Protein AF-A0A354EP29-F1 (afdb_monomer_lite)

Secondary structure (DSSP, 8-state):
-----TTSPPGGGS-HHHHHHHHHHHHHHHHHHHHHHHTT--SS-HHHHHHHHHHHHHHHT-

Foldseek 3Di:
DPDPPVDDPQLVPDDPVRLVVLLVVLVVVLVVQVVCVVVVNHPDDPVVSVVSVVSNVRNVVD

pLDDT: mean 83.56, std 13.56, range [42.44, 93.56]

Structure (mmCIF, N/CA/C/O backbone):
data_AF-A0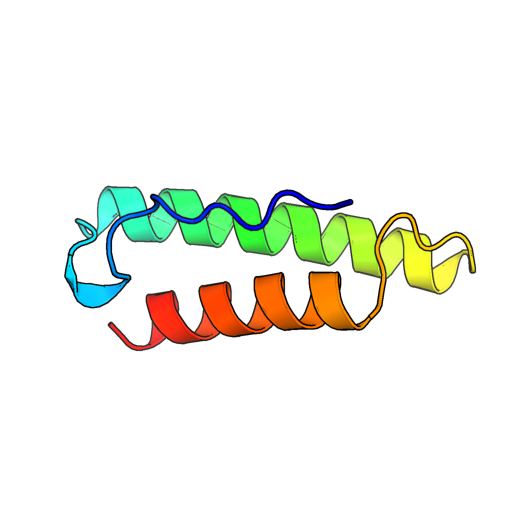A354EP29-F1
#
_entry.id   AF-A0A354EP29-F1
#
loop_
_atom_site.group_PDB
_atom_site.id
_atom_site.type_symbol
_atom_site.label_atom_id
_atom_site.label_alt_id
_atom_site.label_comp_id
_atom_site.label_asym_id
_atom_site.label_entity_id
_atom_site.label_seq_id
_atom_site.pdbx_PDB_ins_code
_atom_site.Cartn_x
_atom_site.Cartn_y
_atom_site.Cartn_z
_atom_site.occupancy
_atom_site.B_iso_or_equiv
_atom_site.auth_seq_id
_atom_site.auth_comp_id
_atom_site.auth_asym_id
_atom_site.auth_atom_id
_atom_site.pdbx_PDB_model_num
ATOM 1 N N . MET A 1 1 ? -1.420 8.127 -15.003 1.00 42.44 1 MET A N 1
ATOM 2 C CA . MET A 1 1 ? -2.512 8.656 -14.159 1.00 42.44 1 MET A CA 1
ATOM 3 C C . MET A 1 1 ? -3.139 7.466 -13.464 1.00 42.44 1 MET A C 1
ATOM 5 O O . MET A 1 1 ? -4.106 6.914 -13.976 1.00 42.44 1 MET A O 1
ATOM 9 N N . ALA A 1 2 ? -2.535 7.022 -12.360 1.00 44.50 2 ALA A N 1
ATOM 10 C CA . ALA A 1 2 ? -3.253 6.171 -11.423 1.00 44.50 2 ALA A CA 1
ATOM 11 C C . ALA A 1 2 ? -4.379 7.024 -10.815 1.00 44.50 2 ALA A C 1
ATOM 13 O O . ALA A 1 2 ? -4.172 8.223 -10.589 1.00 44.50 2 ALA A O 1
ATOM 14 N N . PRO A 1 3 ? -5.591 6.486 -10.638 1.00 46.19 3 PRO A N 1
ATOM 15 C CA . PRO A 1 3 ? -6.674 7.267 -10.086 1.00 46.19 3 PRO A CA 1
ATOM 16 C C . PRO A 1 3 ? -6.355 7.529 -8.615 1.00 46.19 3 PRO A C 1
ATOM 18 O O . PRO A 1 3 ? -6.492 6.650 -7.768 1.00 46.19 3 PRO A O 1
ATOM 21 N N . THR A 1 4 ? -5.975 8.767 -8.292 1.00 49.78 4 THR A N 1
ATOM 22 C CA . THR A 1 4 ? -6.361 9.315 -6.996 1.00 49.78 4 THR A CA 1
ATOM 23 C C . THR A 1 4 ? -7.864 9.111 -6.918 1.00 49.78 4 THR A C 1
ATOM 25 O O . THR A 1 4 ? -8.600 9.527 -7.813 1.00 49.78 4 THR A O 1
ATOM 28 N N . ASN A 1 5 ? -8.302 8.353 -5.922 1.00 49.66 5 ASN A N 1
ATOM 29 C CA . ASN A 1 5 ? -9.700 8.030 -5.719 1.00 49.66 5 ASN A CA 1
ATOM 30 C C . ASN A 1 5 ? -10.215 8.995 -4.639 1.00 49.66 5 ASN A C 1
ATOM 32 O O . ASN A 1 5 ? -10.197 8.643 -3.461 1.00 49.66 5 ASN A O 1
ATOM 36 N N . PRO A 1 6 ? -10.604 10.245 -4.974 1.00 51.16 6 PRO A N 1
ATOM 37 C CA . PRO A 1 6 ? -10.947 11.276 -3.991 1.00 51.16 6 PRO A CA 1
ATOM 38 C C . PRO A 1 6 ? -12.285 11.024 -3.272 1.00 51.16 6 PRO A C 1
ATOM 40 O O . PRO A 1 6 ? -12.865 11.956 -2.726 1.00 51.16 6 PRO A O 1
ATOM 43 N N . SER A 1 7 ? -12.804 9.793 -3.287 1.00 57.38 7 SER A N 1
ATOM 44 C CA . SER A 1 7 ? -14.112 9.452 -2.725 1.00 57.38 7 SER A CA 1
ATOM 45 C C . SER A 1 7 ? -14.149 8.119 -1.970 1.00 57.38 7 SER A C 1
ATOM 47 O O . SER A 1 7 ? -15.246 7.643 -1.671 1.00 57.38 7 SER A O 1
ATOM 49 N N . LEU A 1 8 ? -13.002 7.497 -1.667 1.00 63.72 8 LEU A N 1
ATOM 50 C CA . LEU A 1 8 ? -13.007 6.368 -0.735 1.00 63.72 8 LEU A CA 1
ATOM 51 C C . LEU A 1 8 ? -13.246 6.893 0.689 1.00 63.72 8 LEU A C 1
ATOM 53 O O . LEU A 1 8 ? -12.674 7.929 1.042 1.00 63.72 8 LEU A O 1
ATOM 57 N N . PRO A 1 9 ? -14.092 6.220 1.493 1.00 68.50 9 PRO A N 1
ATOM 58 C CA . PRO A 1 9 ? -14.284 6.574 2.894 1.00 68.50 9 PRO A CA 1
ATOM 59 C C . PRO A 1 9 ? -12.938 6.619 3.623 1.00 68.50 9 PRO A C 1
ATOM 61 O O . PRO A 1 9 ? -11.955 5.968 3.220 1.00 68.50 9 PRO A O 1
ATOM 64 N N . ALA A 1 10 ? -12.883 7.436 4.675 1.00 80.19 10 ALA A N 1
ATOM 65 C CA . ALA A 1 10 ? -11.697 7.509 5.505 1.00 80.19 10 ALA A CA 1
ATOM 66 C C . ALA A 1 10 ? -11.374 6.099 6.038 1.00 80.19 10 ALA A C 1
ATOM 68 O O . ALA A 1 10 ? -12.300 5.310 6.240 1.00 80.19 10 ALA A O 1
ATOM 69 N N . PRO A 1 11 ? -10.094 5.735 6.206 1.00 81.94 11 PRO A N 1
ATOM 70 C CA . PRO A 1 11 ? -9.725 4.425 6.737 1.00 81.94 11 PRO A CA 1
ATOM 71 C C . PRO A 1 11 ? -10.444 4.103 8.053 1.00 81.94 11 PRO A C 1
ATOM 73 O O . PRO A 1 11 ? -10.928 2.991 8.228 1.00 81.94 11 PRO A O 1
ATOM 76 N N . GLU A 1 12 ? -10.617 5.109 8.914 1.00 79.56 12 GLU A N 1
ATOM 77 C CA . GLU A 1 12 ? -11.377 5.027 10.166 1.00 79.56 12 GLU A CA 1
ATOM 78 C C . GLU A 1 12 ? -12.890 4.775 10.001 1.00 79.56 12 GLU A C 1
ATOM 80 O O . GLU A 1 12 ? -13.547 4.339 10.945 1.00 79.56 12 GLU A O 1
ATOM 85 N N . ASP A 1 13 ? -13.447 5.021 8.813 1.00 86.38 13 ASP A N 1
ATOM 86 C CA . ASP A 1 13 ? -14.862 4.802 8.490 1.00 86.38 13 ASP A CA 1
ATOM 87 C C . ASP A 1 13 ? -15.108 3.440 7.808 1.00 86.38 13 ASP A C 1
ATOM 89 O O . ASP A 1 13 ? -16.254 3.090 7.501 1.00 86.38 13 ASP A O 1
ATOM 93 N N . LEU A 1 14 ? -14.055 2.659 7.535 1.00 85.56 14 LEU A N 1
ATOM 94 C CA . LEU A 1 14 ? -14.181 1.332 6.936 1.00 85.56 14 LEU A CA 1
ATOM 95 C C . LEU A 1 14 ? -14.662 0.311 7.972 1.00 85.56 14 LEU A C 1
ATOM 97 O O . LEU A 1 14 ? -14.158 0.210 9.087 1.00 85.56 14 LEU A O 1
ATOM 101 N N . THR A 1 15 ? -15.618 -0.528 7.575 1.00 90.19 15 THR A N 1
ATOM 102 C CA . THR A 1 15 ? -15.916 -1.749 8.335 1.00 90.19 15 THR A CA 1
ATOM 103 C C . THR A 1 15 ? -14.717 -2.702 8.283 1.00 90.19 15 THR A C 1
ATOM 105 O O . THR A 1 15 ? -14.044 -2.719 7.251 1.00 90.19 15 THR A O 1
ATOM 108 N N . PRO A 1 16 ? -14.508 -3.572 9.289 1.00 87.88 16 PRO A N 1
ATOM 109 C CA . PRO A 1 16 ? -13.400 -4.533 9.290 1.00 87.88 16 PRO A CA 1
ATOM 110 C C . PRO A 1 16 ? -13.304 -5.386 8.017 1.00 87.88 16 PRO A C 1
ATOM 112 O O . PRO A 1 16 ? -12.210 -5.599 7.505 1.00 87.88 16 PRO A O 1
ATOM 115 N N . ASP A 1 17 ? -14.445 -5.817 7.469 1.00 91.19 17 ASP A N 1
ATOM 116 C CA . ASP A 1 17 ? -14.485 -6.607 6.233 1.00 91.19 17 ASP A CA 1
ATOM 117 C C . ASP A 1 17 ? -14.025 -5.778 5.021 1.00 91.19 17 ASP A C 1
ATOM 119 O O . ASP A 1 17 ? -13.158 -6.203 4.264 1.00 91.19 17 ASP A O 1
ATOM 123 N N . ALA A 1 18 ? -14.535 -4.549 4.880 1.00 89.06 18 ALA A N 1
ATOM 124 C CA . ALA A 1 18 ? -14.122 -3.632 3.814 1.00 89.06 18 ALA A CA 1
ATOM 125 C C . ALA A 1 18 ? -12.639 -3.231 3.916 1.00 89.06 18 ALA A C 1
ATOM 127 O O . ALA A 1 18 ? -11.961 -3.128 2.896 1.00 89.06 18 ALA A O 1
ATOM 128 N N . ALA A 1 19 ? -12.128 -3.035 5.135 1.00 89.94 19 ALA A N 1
ATOM 129 C CA . ALA A 1 19 ? -10.713 -2.778 5.377 1.00 89.94 19 ALA A CA 1
ATOM 130 C C . ALA A 1 19 ? -9.850 -3.972 4.942 1.00 89.94 19 ALA A C 1
ATOM 132 O O . ALA A 1 19 ? -8.844 -3.783 4.263 1.00 89.94 19 ALA A O 1
ATOM 133 N N . ALA A 1 20 ? -10.263 -5.202 5.266 1.00 91.56 20 ALA A N 1
ATOM 134 C CA . ALA A 1 20 ? -9.556 -6.413 4.854 1.00 91.56 20 ALA A CA 1
ATOM 135 C C . ALA A 1 20 ? -9.551 -6.603 3.326 1.00 91.56 20 ALA A C 1
ATOM 137 O O . ALA A 1 20 ? -8.507 -6.928 2.756 1.00 91.56 20 ALA A O 1
ATOM 138 N N . ASP A 1 21 ? -10.683 -6.357 2.661 1.00 91.75 21 ASP A N 1
ATOM 139 C CA . ASP A 1 21 ? -10.786 -6.425 1.199 1.00 91.75 21 ASP A CA 1
ATOM 140 C C . ASP A 1 21 ? -9.892 -5.373 0.521 1.00 91.75 21 ASP A C 1
ATOM 142 O O . ASP A 1 21 ? -9.184 -5.677 -0.445 1.00 91.75 21 ASP A O 1
ATOM 146 N N . GLU A 1 22 ? -9.875 -4.141 1.043 1.00 91.88 22 GLU A N 1
ATOM 147 C CA . GLU A 1 22 ? -9.033 -3.067 0.511 1.00 91.88 22 GLU A CA 1
ATOM 148 C C . GLU A 1 22 ? -7.540 -3.344 0.757 1.00 91.88 22 GLU A C 1
ATOM 150 O O . GLU A 1 22 ? -6.733 -3.169 -0.157 1.00 91.88 22 GLU A O 1
ATOM 155 N N . LEU A 1 23 ? -7.161 -3.8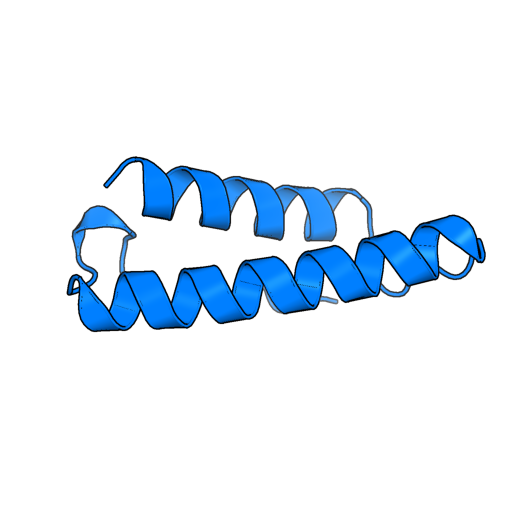65 1.930 1.00 93.19 23 LEU A N 1
ATOM 156 C CA . LEU A 1 23 ? -5.787 -4.298 2.218 1.00 93.19 23 LEU A CA 1
ATOM 157 C C . LEU A 1 23 ? -5.327 -5.416 1.279 1.00 93.19 23 LEU A C 1
ATOM 159 O O . LEU A 1 23 ? -4.205 -5.369 0.771 1.00 93.19 23 LEU A O 1
ATOM 163 N N . ALA A 1 24 ? -6.184 -6.404 1.014 1.00 93.56 24 ALA A N 1
ATOM 164 C CA . ALA A 1 24 ? -5.872 -7.489 0.090 1.00 93.56 24 ALA A CA 1
ATOM 165 C C . ALA A 1 24 ? -5.651 -6.967 -1.338 1.00 93.56 24 ALA A C 1
ATOM 167 O O . ALA A 1 24 ? -4.702 -7.382 -2.010 1.00 93.56 24 ALA A O 1
ATOM 168 N N . TRP A 1 25 ? -6.489 -6.029 -1.787 1.00 92.25 25 TRP A N 1
ATOM 169 C CA . TRP A 1 25 ? -6.326 -5.381 -3.086 1.00 92.25 25 TRP A CA 1
ATOM 170 C C . TRP A 1 25 ? -5.036 -4.551 -3.157 1.00 92.25 25 TRP A C 1
ATOM 172 O O . TRP A 1 25 ? -4.256 -4.719 -4.095 1.00 92.25 25 TRP A O 1
ATOM 182 N N . LEU A 1 26 ? -4.762 -3.721 -2.145 1.00 92.50 26 LEU A N 1
ATOM 183 C CA . LEU A 1 26 ? -3.549 -2.899 -2.073 1.00 92.50 26 LEU A CA 1
ATOM 184 C C . LEU A 1 26 ? -2.284 -3.758 -2.078 1.00 92.50 26 LEU A C 1
ATOM 186 O O . LEU A 1 26 ? -1.341 -3.451 -2.802 1.00 92.50 26 LEU A O 1
ATOM 190 N N . ALA A 1 27 ? -2.264 -4.851 -1.315 1.00 92.88 27 ALA A N 1
ATOM 191 C CA . ALA A 1 27 ? -1.135 -5.772 -1.285 1.00 92.88 27 ALA A CA 1
ATOM 192 C C . ALA A 1 27 ? -0.888 -6.427 -2.655 1.00 92.88 27 ALA A C 1
ATOM 194 O O . ALA A 1 27 ? 0.260 -6.535 -3.089 1.00 92.88 27 ALA A O 1
ATOM 195 N N . ALA A 1 28 ? -1.951 -6.834 -3.357 1.00 92.88 28 ALA A N 1
ATOM 196 C CA . ALA A 1 28 ?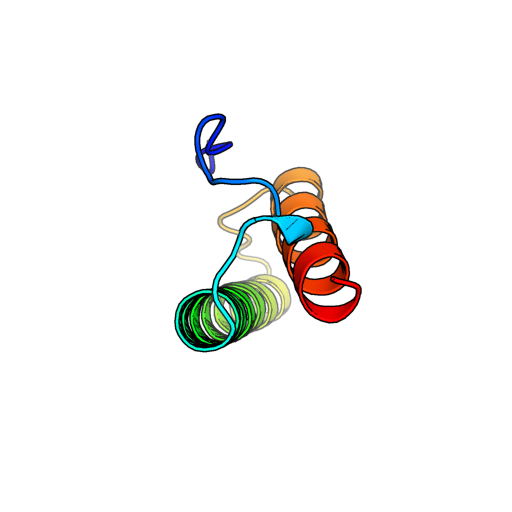 -1.838 -7.414 -4.693 1.00 92.88 28 ALA A CA 1
ATOM 197 C C . ALA A 1 28 ? -1.327 -6.395 -5.727 1.00 92.88 28 ALA A C 1
ATOM 199 O O . ALA A 1 28 ? -0.448 -6.722 -6.527 1.00 92.88 28 ALA A O 1
ATOM 200 N N . GLU A 1 29 ? -1.835 -5.160 -5.692 1.00 92.62 29 GLU A N 1
ATOM 201 C CA . GLU A 1 29 ? -1.419 -4.102 -6.616 1.00 92.62 29 GLU A CA 1
ATOM 202 C C . GLU A 1 29 ? 0.033 -3.673 -6.358 1.00 92.62 29 GLU A C 1
ATOM 204 O O . GLU A 1 29 ? 0.826 -3.567 -7.294 1.00 92.62 29 GLU A O 1
ATOM 209 N N . MET A 1 30 ? 0.425 -3.519 -5.089 1.00 90.50 30 MET A N 1
ATOM 210 C CA . MET A 1 30 ? 1.814 -3.241 -4.714 1.00 90.50 30 MET A CA 1
ATOM 211 C C . MET A 1 30 ? 2.755 -4.358 -5.177 1.00 90.50 30 MET A C 1
ATOM 213 O O . MET A 1 30 ? 3.775 -4.061 -5.788 1.00 90.50 30 MET A O 1
ATOM 217 N N . ALA A 1 31 ? 2.397 -5.634 -4.986 1.00 91.88 31 ALA A N 1
ATOM 218 C CA . ALA A 1 31 ? 3.214 -6.761 -5.443 1.00 91.88 31 ALA A CA 1
ATOM 219 C C . ALA A 1 31 ? 3.371 -6.801 -6.975 1.00 91.88 31 ALA A C 1
ATOM 221 O O . ALA A 1 31 ? 4.443 -7.128 -7.490 1.00 91.88 31 ALA A O 1
ATOM 222 N N . ARG A 1 32 ? 2.314 -6.445 -7.717 1.00 90.44 32 ARG A N 1
ATOM 223 C CA . ARG A 1 32 ? 2.364 -6.310 -9.179 1.00 90.44 32 ARG A CA 1
ATOM 224 C C . ARG A 1 32 ? 3.342 -5.213 -9.592 1.00 90.44 32 ARG A C 1
ATOM 226 O O . ARG A 1 32 ? 4.160 -5.422 -10.487 1.00 90.44 32 ARG A O 1
ATOM 233 N N . HIS A 1 33 ? 3.277 -4.063 -8.928 1.00 88.94 33 HIS A N 1
ATOM 234 C CA . HIS A 1 33 ? 4.184 -2.954 -9.191 1.00 88.94 33 HIS A CA 1
ATOM 235 C C . HIS A 1 33 ? 5.623 -3.250 -8.775 1.00 88.94 33 HIS A C 1
ATOM 237 O O . HIS A 1 33 ? 6.526 -2.891 -9.522 1.00 88.94 33 HIS A O 1
ATOM 243 N N . ASP A 1 34 ? 5.846 -3.976 -7.681 1.00 88.44 34 ASP A N 1
ATOM 244 C CA . ASP A 1 34 ? 7.177 -4.422 -7.260 1.00 88.44 34 ASP A CA 1
ATOM 245 C C . ASP A 1 34 ? 7.833 -5.317 -8.321 1.00 88.44 34 ASP A C 1
ATOM 247 O O . ASP A 1 34 ? 9.011 -5.147 -8.645 1.00 88.44 34 ASP A O 1
ATOM 251 N N . ALA A 1 35 ? 7.063 -6.236 -8.915 1.00 88.94 35 ALA A N 1
ATOM 252 C CA . ALA A 1 35 ? 7.538 -7.079 -10.011 1.00 88.94 35 ALA A CA 1
ATOM 253 C C . ALA A 1 35 ? 7.893 -6.249 -11.258 1.00 88.94 35 ALA A C 1
ATOM 255 O O . ALA A 1 35 ? 8.977 -6.402 -11.821 1.00 88.94 35 ALA A O 1
ATOM 256 N N . LEU A 1 36 ? 7.026 -5.310 -11.645 1.00 88.38 36 LEU A N 1
ATOM 257 C CA . LEU A 1 36 ? 7.278 -4.393 -12.762 1.00 88.38 36 LEU A CA 1
ATOM 258 C C . LEU A 1 36 ? 8.496 -3.489 -12.519 1.00 88.38 36 LEU A C 1
ATOM 260 O O . LEU A 1 36 ? 9.242 -3.178 -13.451 1.00 88.38 36 LEU A O 1
ATOM 264 N N . TYR A 1 37 ? 8.726 -3.093 -11.265 1.00 84.81 37 TYR A N 1
ATOM 265 C CA . TYR A 1 37 ? 9.888 -2.305 -10.866 1.00 84.81 37 TYR A CA 1
ATOM 266 C C . TYR A 1 37 ? 11.185 -3.100 -11.046 1.00 84.81 37 TYR A C 1
ATOM 268 O O . TYR A 1 37 ? 12.177 -2.562 -11.539 1.00 84.81 37 TYR A O 1
ATOM 276 N N . ALA A 1 38 ? 11.169 -4.396 -10.718 1.00 84.62 38 ALA A N 1
ATOM 277 C CA . ALA A 1 38 ? 12.306 -5.291 -10.936 1.00 84.62 38 ALA A CA 1
ATOM 278 C C . ALA A 1 38 ? 12.637 -5.479 -12.429 1.00 84.62 38 ALA A C 1
ATOM 280 O O . ALA A 1 38 ? 13.803 -5.643 -12.788 1.00 84.62 38 ALA A O 1
ATOM 281 N N . GLU A 1 39 ? 11.630 -5.405 -13.301 1.00 88.50 39 GLU A N 1
ATOM 282 C CA . GLU A 1 39 ? 11.778 -5.484 -14.760 1.00 88.50 39 GLU A CA 1
ATOM 283 C C . GLU A 1 39 ? 12.129 -4.132 -15.417 1.00 88.50 39 GLU A C 1
ATOM 285 O O . GLU A 1 39 ? 12.245 -4.051 -16.640 1.00 88.50 39 GLU A O 1
ATOM 290 N N . ALA A 1 40 ? 12.327 -3.071 -14.620 1.00 83.50 40 ALA A N 1
ATOM 291 C CA . ALA A 1 40 ? 12.539 -1.694 -15.081 1.00 83.50 40 ALA A CA 1
ATOM 292 C C . ALA A 1 40 ? 11.428 -1.181 -16.024 1.00 83.50 40 ALA A C 1
ATOM 294 O O . ALA A 1 40 ? 11.668 -0.320 -16.876 1.00 83.50 40 ALA A O 1
ATOM 295 N N . ALA A 1 41 ? 10.204 -1.685 -15.844 1.00 84.06 41 ALA A N 1
ATOM 296 C CA . ALA A 1 41 ? 9.014 -1.323 -16.608 1.00 84.06 41 ALA A CA 1
ATOM 297 C C . ALA A 1 41 ? 7.901 -0.769 -15.690 1.00 84.06 41 ALA A C 1
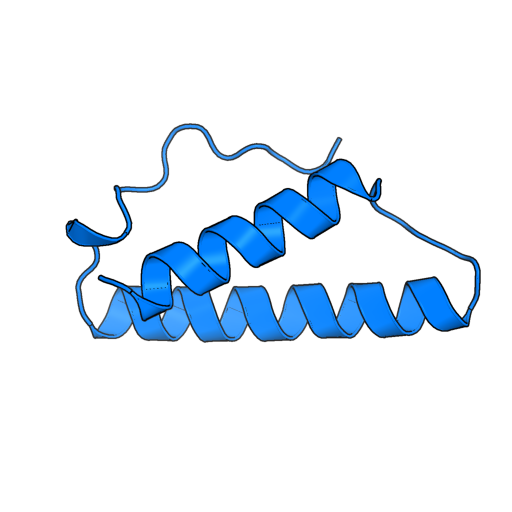ATOM 299 O O . ALA A 1 41 ? 6.798 -1.319 -15.663 1.00 84.06 41 ALA A O 1
ATOM 300 N N . PRO A 1 42 ? 8.155 0.305 -14.912 1.00 81.62 42 PRO A N 1
ATOM 301 C CA . PRO A 1 42 ? 7.158 0.848 -13.999 1.00 81.62 42 PRO A CA 1
ATOM 302 C C . PRO A 1 42 ? 5.948 1.396 -14.768 1.00 81.62 42 PRO A C 1
ATOM 304 O O . PRO A 1 42 ? 6.074 2.258 -15.637 1.00 81.62 42 PRO A O 1
ATOM 307 N N . GLU A 1 43 ? 4.757 0.904 -14.429 1.00 83.69 43 GLU A N 1
ATOM 308 C CA . GLU A 1 43 ? 3.491 1.404 -14.985 1.00 83.69 43 GLU A CA 1
ATOM 309 C C . GLU A 1 43 ? 2.968 2.650 -14.258 1.00 83.69 43 GLU A C 1
ATOM 311 O O . GLU A 1 43 ? 2.188 3.422 -14.822 1.00 83.69 43 GLU A O 1
ATOM 316 N N . I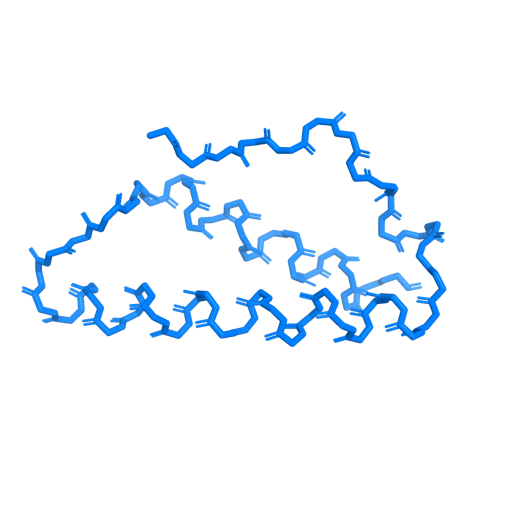LE A 1 44 ? 3.391 2.842 -13.006 1.00 86.06 44 ILE A N 1
ATOM 317 C CA . ILE A 1 44 ? 2.999 3.967 -12.158 1.00 86.06 44 ILE A CA 1
ATOM 318 C C . ILE A 1 44 ? 4.229 4.750 -11.715 1.00 86.06 44 ILE A C 1
ATOM 320 O O . ILE A 1 44 ? 5.343 4.228 -11.701 1.00 86.06 44 ILE A O 1
ATOM 324 N N . SER A 1 45 ? 4.024 6.022 -11.380 1.00 87.50 45 SER A N 1
ATOM 325 C CA . SER A 1 45 ? 5.095 6.844 -10.823 1.00 87.50 45 SER A CA 1
ATOM 326 C C . SER A 1 45 ? 5.393 6.449 -9.375 1.00 87.50 45 SER A C 1
ATOM 328 O O . SER A 1 45 ? 4.517 5.928 -8.686 1.00 87.50 45 SER A O 1
ATOM 330 N N . ASP A 1 46 ? 6.596 6.763 -8.886 1.00 85.62 46 ASP A N 1
ATOM 331 C CA . ASP A 1 46 ? 6.953 6.545 -7.475 1.00 85.62 46 ASP A CA 1
ATOM 332 C C . ASP A 1 46 ? 5.937 7.218 -6.530 1.00 85.62 46 ASP A C 1
ATOM 334 O O . ASP A 1 46 ? 5.547 6.638 -5.525 1.00 85.62 46 ASP A O 1
ATOM 338 N N . ALA A 1 47 ? 5.416 8.396 -6.898 1.00 87.44 47 ALA A N 1
ATOM 339 C CA . ALA A 1 47 ? 4.397 9.105 -6.120 1.00 87.44 47 ALA A CA 1
ATOM 340 C C . ALA A 1 47 ? 3.051 8.360 -6.060 1.00 87.44 47 ALA A C 1
ATOM 342 O O . ALA A 1 47 ? 2.374 8.386 -5.033 1.00 87.44 47 ALA A O 1
ATOM 343 N N . ASP A 1 48 ? 2.658 7.695 -7.149 1.00 88.25 48 ASP A N 1
ATOM 344 C CA . ASP A 1 48 ? 1.452 6.864 -7.167 1.00 88.25 48 ASP A CA 1
ATOM 345 C C . ASP A 1 48 ? 1.657 5.603 -6.307 1.00 88.25 48 ASP A C 1
ATOM 347 O O . ASP A 1 48 ? 0.757 5.204 -5.570 1.00 88.25 48 ASP A O 1
ATOM 351 N N . TYR A 1 49 ? 2.852 5.000 -6.353 1.00 90.25 49 TYR A N 1
ATOM 352 C CA . TYR A 1 49 ? 3.195 3.840 -5.524 1.00 90.25 49 TYR A CA 1
ATOM 353 C C . TYR A 1 49 ? 3.225 4.207 -4.033 1.00 90.25 49 TYR A C 1
ATOM 355 O O . TYR A 1 49 ? 2.663 3.498 -3.195 1.00 90.25 49 TYR A O 1
ATOM 363 N N . ASP A 1 50 ? 3.799 5.363 -3.700 1.00 90.94 50 ASP A N 1
ATOM 364 C CA . ASP A 1 50 ? 3.795 5.907 -2.344 1.00 90.94 50 ASP A CA 1
ATOM 365 C C . ASP A 1 50 ? 2.370 6.168 -1.841 1.00 90.94 50 ASP A C 1
ATOM 367 O O . ASP A 1 50 ? 2.081 5.922 -0.669 1.00 90.94 50 ASP A O 1
ATOM 371 N N . ALA A 1 51 ? 1.450 6.601 -2.711 1.00 90.19 51 ALA A N 1
ATOM 372 C CA . ALA A 1 51 ? 0.043 6.777 -2.355 1.00 90.19 51 ALA A CA 1
ATOM 373 C C . ALA A 1 51 ? -0.649 5.443 -2.017 1.00 90.19 51 ALA A C 1
ATOM 375 O O . ALA A 1 51 ? -1.401 5.383 -1.041 1.00 90.19 51 ALA A O 1
ATOM 376 N N . LEU A 1 52 ? -0.362 4.366 -2.763 1.00 91.19 52 LEU A N 1
ATOM 377 C CA . LEU A 1 52 ? -0.855 3.017 -2.443 1.00 91.19 52 LEU A CA 1
ATOM 378 C C . LEU A 1 52 ? -0.343 2.559 -1.072 1.00 91.19 52 LEU A C 1
ATOM 380 O O . LEU A 1 52 ? -1.117 2.093 -0.234 1.00 91.19 52 LEU A O 1
ATOM 384 N N . ARG A 1 53 ? 0.952 2.761 -0.811 1.00 91.38 53 ARG A N 1
ATOM 385 C CA . ARG A 1 53 ? 1.581 2.404 0.464 1.00 91.38 53 ARG A CA 1
ATOM 386 C C . ARG A 1 53 ? 1.023 3.212 1.634 1.00 91.38 53 ARG A C 1
ATOM 388 O O . ARG A 1 53 ? 0.762 2.652 2.696 1.00 91.38 53 ARG A O 1
ATOM 395 N N . ALA A 1 54 ? 0.825 4.515 1.443 1.00 91.31 54 ALA A N 1
ATOM 396 C CA . ALA A 1 54 ? 0.253 5.397 2.453 1.00 91.31 54 ALA A CA 1
ATOM 397 C C . ALA A 1 54 ? -1.191 5.005 2.791 1.00 91.31 54 ALA A C 1
ATOM 399 O O . ALA A 1 54 ? -1.553 4.990 3.965 1.00 91.31 54 ALA A O 1
ATOM 400 N N . ARG A 1 55 ? -2.001 4.638 1.788 1.00 91.69 55 ARG A N 1
ATOM 401 C CA . ARG A 1 55 ? -3.364 4.141 2.011 1.00 91.69 55 ARG A CA 1
ATOM 402 C C . ARG A 1 55 ? -3.360 2.819 2.775 1.00 91.69 55 ARG A C 1
ATOM 404 O O . ARG A 1 55 ? -4.126 2.693 3.721 1.00 91.69 55 ARG A O 1
ATOM 411 N N . ASN A 1 56 ? -2.480 1.885 2.413 1.00 92.50 56 ASN A N 1
ATOM 412 C CA . ASN A 1 56 ? -2.342 0.602 3.105 1.00 92.50 56 ASN A CA 1
ATOM 413 C C . ASN A 1 56 ? -2.029 0.817 4.596 1.00 92.50 56 ASN A C 1
ATOM 415 O O . ASN A 1 56 ? -2.801 0.401 5.455 1.00 92.50 56 ASN A O 1
ATOM 419 N N . ALA A 1 57 ? -0.997 1.611 4.894 1.00 92.19 57 ALA A N 1
ATOM 420 C CA . ALA A 1 57 ? -0.623 1.940 6.268 1.00 92.19 57 ALA A CA 1
ATOM 421 C C . ALA A 1 57 ? -1.732 2.677 7.041 1.00 92.19 57 ALA A C 1
ATOM 423 O O . ALA A 1 57 ? -1.878 2.481 8.244 1.00 92.19 57 ALA A O 1
ATOM 424 N N . ALA A 1 58 ? -2.513 3.528 6.372 1.00 91.12 58 ALA A N 1
ATOM 425 C CA . ALA A 1 58 ? -3.619 4.232 7.011 1.00 91.12 58 ALA A CA 1
ATOM 426 C C . ALA A 1 58 ? -4.780 3.291 7.377 1.00 91.12 58 ALA A C 1
ATOM 428 O O . ALA A 1 58 ? -5.409 3.496 8.408 1.00 91.12 58 ALA A O 1
ATOM 429 N N . ILE A 1 59 ? -5.036 2.256 6.570 1.00 90.88 59 ILE A N 1
ATOM 430 C CA . ILE A 1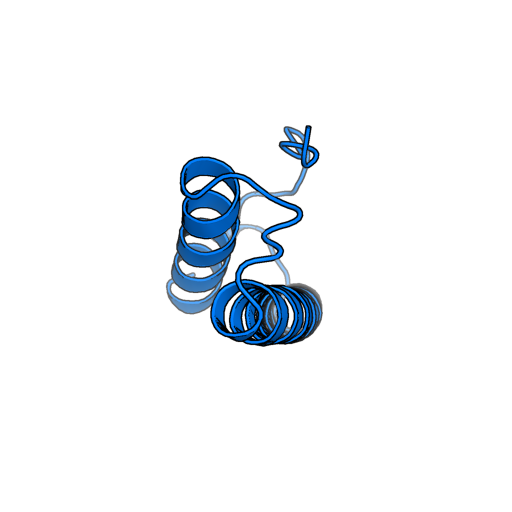 59 ? -6.041 1.223 6.869 1.00 90.88 59 ILE A CA 1
ATOM 431 C C . ILE A 1 59 ? -5.550 0.281 7.971 1.00 90.88 59 ILE A C 1
ATOM 433 O O . ILE A 1 59 ? -6.332 -0.078 8.840 1.00 90.88 59 ILE A O 1
ATOM 437 N N . GLU A 1 60 ? -4.263 -0.080 7.992 1.00 90.19 60 GLU A N 1
ATOM 438 C CA . GLU A 1 60 ? -3.691 -0.892 9.080 1.00 90.19 60 GLU A CA 1
ATOM 439 C C . GLU A 1 60 ? -3.673 -0.168 10.440 1.00 90.19 60 GLU A C 1
ATOM 441 O O . GLU A 1 60 ? -3.613 -0.820 11.483 1.00 90.19 60 GLU A O 1
ATOM 446 N N . ALA A 1 61 ? -3.683 1.169 10.438 1.00 89.44 61 ALA A N 1
ATOM 447 C CA . ALA A 1 61 ? -3.634 1.999 11.642 1.00 89.44 61 ALA A CA 1
ATOM 448 C C . ALA A 1 61 ? -5.012 2.431 12.182 1.00 89.44 61 ALA A C 1
ATOM 450 O O . ALA A 1 61 ? -5.055 3.037 13.258 1.00 89.44 61 ALA A O 1
ATOM 451 N N . ALA A 1 62 ? -6.091 2.170 11.439 1.00 84.00 62 ALA A N 1
ATOM 452 C CA . ALA A 1 62 ? -7.475 2.468 11.817 1.00 84.00 62 ALA A CA 1
ATOM 453 C C . ALA A 1 62 ? -8.035 1.423 12.798 1.00 84.00 62 ALA A C 1
ATOM 455 O O . ALA A 1 62 ? -8.713 1.841 13.767 1.00 84.00 62 ALA A O 1
#

Sequence (62 aa):
MAPTNPSLPAPEDLTPDAAADELAWLAAEMARHDALYAEAAPEISDADYDALRARNAAIEAA

Radius of gyration: 12.25 Å; chains: 1; bounding box: 28×19×28 Å